Protein AF-A0A2K9N841-F1 (afdb_monomer)

InterPro domains:
  IPR007838 Cell division protein ZapA-like [PF05164] (4-115)
  IPR036192 Cell division protein ZapA-like superfamily [SSF102829] (3-73)
  IPR042233 Cell division protein ZapA, N-terminal [G3DSA:3.30.160.880] (1-42)

Radius of gyration: 34.71 Å; Cα contacts (8 Å, |Δi|>4): 59; chains: 1; bounding box: 61×48×84 Å

Sequence (118 aa):
MRRVDFTLNGRNHSLSCEDGQEQRLLELAAYVDARMQELTGGAAGHEVQNLIATCIVLADELMEARAEVKALRAGHAPAPIVHPPAPTTAPADEAKVVAAVDTLAKRIEDIAARLERA

Structure (mmCIF, N/CA/C/O backbone):
data_AF-A0A2K9N841-F1
#
_entry.id   AF-A0A2K9N841-F1
#
loop_
_atom_site.group_PDB
_atom_site.id
_atom_site.type_symbol
_atom_site.label_atom_id
_atom_site.label_alt_id
_atom_site.label_comp_id
_atom_site.label_asym_id
_atom_site.label_entity_id
_atom_site.label_seq_id
_atom_site.pdbx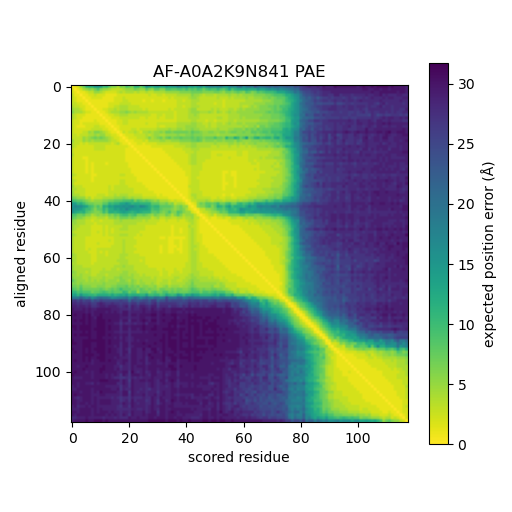_PDB_ins_code
_atom_site.Cartn_x
_atom_site.Cartn_y
_atom_site.Cartn_z
_atom_site.occupancy
_atom_site.B_iso_or_equiv
_atom_site.auth_seq_id
_atom_site.auth_comp_id
_atom_site.auth_asym_id
_atom_site.auth_atom_id
_atom_site.pdbx_PDB_model_num
ATOM 1 N N . MET A 1 1 ? -23.092 4.083 -10.096 1.00 68.62 1 MET A N 1
ATOM 2 C CA . MET A 1 1 ? -22.412 4.750 -8.957 1.00 68.62 1 MET A CA 1
ATOM 3 C C . MET A 1 1 ? -22.857 4.053 -7.700 1.00 68.62 1 MET A C 1
ATOM 5 O O . MET A 1 1 ? -24.006 4.202 -7.287 1.00 68.62 1 MET A O 1
ATOM 9 N N . ARG A 1 2 ? -21.951 3.264 -7.134 1.00 86.38 2 ARG A N 1
ATOM 10 C CA . ARG A 1 2 ? -22.207 2.472 -5.940 1.00 86.38 2 ARG A CA 1
ATOM 11 C C . ARG A 1 2 ? -21.350 2.980 -4.797 1.00 86.38 2 ARG A C 1
ATOM 13 O O . ARG A 1 2 ? -20.334 3.638 -5.008 1.00 86.38 2 ARG A O 1
ATOM 20 N N . ARG A 1 3 ? -21.798 2.697 -3.584 1.00 90.50 3 ARG A N 1
ATOM 21 C CA . ARG A 1 3 ? -21.093 3.025 -2.355 1.00 90.50 3 ARG A CA 1
ATOM 22 C C . ARG A 1 3 ? -20.662 1.722 -1.702 1.00 90.50 3 ARG A C 1
ATOM 24 O O . ARG A 1 3 ? -21.447 0.778 -1.662 1.00 90.50 3 ARG A O 1
ATOM 31 N N . VAL A 1 4 ? -19.423 1.687 -1.242 1.00 94.62 4 VAL A N 1
ATOM 32 C CA . VAL A 1 4 ? -18.832 0.539 -0.564 1.00 94.62 4 VAL A CA 1
ATOM 33 C C . VAL A 1 4 ? -18.412 0.989 0.820 1.00 94.62 4 VAL A C 1
ATOM 35 O O . VAL A 1 4 ? -17.644 1.944 0.961 1.00 94.62 4 VAL A O 1
ATOM 38 N N . ASP A 1 5 ? -18.936 0.294 1.819 1.00 95.56 5 ASP A N 1
ATOM 39 C CA . ASP A 1 5 ? -18.615 0.515 3.220 1.00 95.56 5 ASP A CA 1
ATOM 40 C C . ASP A 1 5 ? -17.513 -0.457 3.646 1.00 95.56 5 ASP A C 1
ATOM 42 O O . ASP A 1 5 ? -17.528 -1.634 3.280 1.00 95.56 5 ASP A O 1
ATOM 46 N N . PHE A 1 6 ? -16.544 0.038 4.406 1.00 94.44 6 PHE A N 1
ATOM 47 C CA . PHE A 1 6 ? -15.409 -0.740 4.898 1.00 94.44 6 PHE A CA 1
ATOM 48 C C . PHE A 1 6 ? -14.917 -0.177 6.230 1.00 94.44 6 PHE A C 1
ATOM 50 O O . PHE A 1 6 ? -15.270 0.936 6.621 1.00 94.44 6 PHE A O 1
ATOM 57 N N . THR A 1 7 ? -14.089 -0.943 6.933 1.00 91.38 7 THR A N 1
ATOM 58 C CA . THR A 1 7 ? -13.528 -0.544 8.225 1.00 91.38 7 THR A CA 1
ATOM 59 C C . THR A 1 7 ? -12.026 -0.302 8.089 1.00 91.38 7 THR A C 1
ATOM 61 O O . THR A 1 7 ? -11.329 -1.098 7.470 1.00 91.38 7 THR A O 1
ATOM 64 N N . LEU A 1 8 ? -11.539 0.799 8.664 1.00 90.62 8 LEU A N 1
ATOM 65 C CA . LEU A 1 8 ? -10.117 1.116 8.825 1.00 90.62 8 LEU A CA 1
ATOM 66 C C . LEU A 1 8 ? -9.870 1.551 10.268 1.00 90.62 8 LEU A C 1
ATOM 68 O O . LEU A 1 8 ? -10.591 2.402 10.789 1.00 90.62 8 LEU A O 1
ATOM 72 N N . ASN A 1 9 ? -8.862 0.975 10.917 1.00 89.00 9 ASN A N 1
ATOM 73 C CA . ASN A 1 9 ? -8.503 1.218 12.317 1.00 89.00 9 ASN A CA 1
ATOM 74 C C . ASN A 1 9 ? -9.699 1.113 13.283 1.00 89.00 9 ASN A C 1
ATOM 76 O O . ASN A 1 9 ? -9.849 1.922 14.201 1.00 89.00 9 ASN A O 1
ATOM 80 N N . GLY A 1 10 ? -10.607 0.165 13.034 1.00 86.81 10 GLY A N 1
ATOM 81 C CA . GLY A 1 10 ? -11.819 -0.013 13.839 1.00 86.81 10 GLY A CA 1
ATOM 82 C C . GLY A 1 10 ? -12.919 1.032 13.607 1.00 86.81 10 GLY A C 1
ATOM 83 O O . GLY A 1 10 ? -13.860 1.104 14.397 1.00 86.81 10 GLY A O 1
ATOM 84 N N . ARG A 1 11 ? -12.840 1.841 12.542 1.00 88.25 11 ARG A N 1
ATOM 85 C CA . ARG A 1 11 ? -13.874 2.821 12.181 1.00 88.25 11 ARG A CA 1
ATOM 86 C C . ARG A 1 11 ? -14.432 2.596 10.793 1.00 88.25 11 ARG A C 1
ATOM 88 O O . ARG A 1 11 ? -13.706 2.243 9.873 1.00 88.25 11 ARG A O 1
ATOM 95 N N . ASN A 1 12 ? -15.733 2.829 10.657 1.00 92.75 12 ASN A N 1
ATOM 96 C CA . A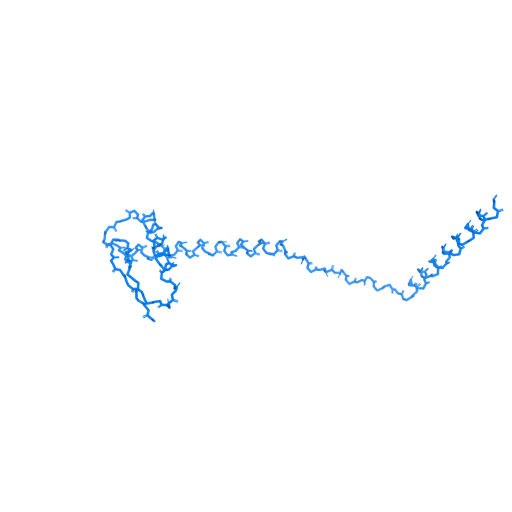SN A 1 12 ? -16.436 2.655 9.394 1.00 92.75 12 ASN A CA 1
ATOM 97 C C . ASN A 1 12 ? -16.246 3.873 8.493 1.00 92.75 12 ASN A C 1
ATOM 99 O O . ASN A 1 12 ? -16.471 5.011 8.908 1.00 92.75 12 ASN A O 1
ATOM 103 N N . HIS A 1 13 ? -15.889 3.594 7.249 1.00 93.44 13 HIS A N 1
ATOM 104 C CA . HIS A 1 13 ? -15.684 4.542 6.167 1.00 93.44 13 HIS A CA 1
ATOM 105 C C . HIS A 1 13 ? -16.479 4.093 4.948 1.00 93.44 13 HIS A C 1
ATOM 107 O O . HIS A 1 13 ? -16.906 2.943 4.848 1.00 93.44 13 HIS A O 1
ATOM 113 N N . SER A 1 14 ? -16.693 5.023 4.023 1.00 94.94 14 SER A N 1
ATOM 114 C CA . SER A 1 14 ? -17.508 4.774 2.844 1.00 94.94 14 SER A CA 1
ATOM 115 C C . SER A 1 14 ? -16.950 5.513 1.637 1.00 94.94 14 SER A C 1
ATOM 117 O O . SER A 1 14 ? -16.754 6.730 1.686 1.00 94.94 14 SER A O 1
ATOM 119 N N . LEU A 1 15 ? -16.692 4.786 0.550 1.00 94.94 15 LEU A N 1
ATOM 120 C CA . LEU A 1 15 ? -16.189 5.339 -0.709 1.00 94.94 15 LEU A CA 1
ATOM 121 C C . LEU A 1 15 ? -17.162 5.049 -1.845 1.00 94.94 15 LEU A C 1
ATOM 123 O O . LEU A 1 15 ? -17.810 4.005 -1.895 1.00 94.94 15 LEU A O 1
ATOM 127 N N . SER A 1 16 ? -17.265 6.004 -2.766 1.00 94.38 16 SER A N 1
ATOM 128 C CA . SER A 1 16 ? -18.026 5.813 -4.000 1.00 94.38 16 SER A CA 1
ATOM 129 C C . SER A 1 16 ? -17.116 5.199 -5.055 1.00 94.38 16 SER A C 1
ATOM 131 O O . SER A 1 16 ? -15.994 5.668 -5.236 1.00 94.38 16 SER A O 1
ATOM 133 N N . CYS A 1 17 ? -17.598 4.178 -5.753 1.00 92.50 17 CYS A N 1
ATOM 134 C CA . CYS A 1 17 ? -16.874 3.524 -6.834 1.00 92.50 17 CYS A CA 1
ATOM 135 C C . CYS A 1 17 ? -17.759 3.336 -8.070 1.00 92.50 17 CYS A C 1
ATOM 137 O O . CYS A 1 17 ? -18.993 3.460 -8.033 1.00 92.50 17 CYS A O 1
ATOM 139 N N . GLU A 1 18 ? -17.094 3.054 -9.183 1.00 93.00 18 GLU A N 1
ATOM 140 C CA . GLU A 1 18 ? -17.746 2.587 -10.399 1.00 93.00 18 GLU A CA 1
ATOM 141 C C . GLU A 1 18 ? -18.260 1.159 -10.209 1.00 93.00 18 GLU A C 1
ATOM 143 O O . GLU A 1 18 ? -17.776 0.403 -9.359 1.00 93.00 18 GLU A O 1
ATOM 148 N N . ASP A 1 19 ? -19.267 0.803 -10.999 1.00 88.75 19 ASP A N 1
ATOM 149 C CA . ASP A 1 19 ? -19.893 -0.509 -10.922 1.00 88.75 19 ASP A CA 1
ATOM 150 C C . ASP A 1 19 ? -18.876 -1.572 -11.394 1.00 88.75 19 ASP A C 1
ATOM 152 O O . ASP A 1 19 ? -18.266 -1.432 -12.455 1.00 88.75 19 ASP A O 1
ATOM 156 N N . GLY A 1 20 ? -18.657 -2.621 -10.598 1.00 91.81 20 GLY A N 1
ATOM 157 C CA . GLY A 1 20 ? -17.677 -3.682 -10.862 1.00 91.81 20 GLY A CA 1
ATOM 158 C C . GLY A 1 20 ? -16.321 -3.520 -10.157 1.00 91.81 20 GLY A C 1
ATOM 159 O O . GLY A 1 20 ? -15.509 -4.444 -10.204 1.00 91.81 20 GLY A O 1
ATOM 160 N N . GLN A 1 21 ? -16.052 -2.392 -9.488 1.00 93.81 21 GLN A N 1
ATOM 161 C CA . GLN A 1 21 ? -14.808 -2.180 -8.726 1.00 93.81 21 GLN A CA 1
ATOM 162 C C . GLN A 1 21 ? -14.945 -2.473 -7.222 1.00 93.81 21 GLN A C 1
ATOM 164 O O . GLN A 1 21 ? -13.968 -2.354 -6.480 1.00 93.81 21 GLN A O 1
ATOM 169 N N . GLU A 1 22 ? -16.133 -2.858 -6.751 1.00 94.19 22 GLU A N 1
ATOM 170 C CA . GLU A 1 22 ? -16.455 -2.943 -5.324 1.00 94.19 22 GLU A CA 1
ATOM 171 C C . GLU A 1 22 ? -15.536 -3.912 -4.581 1.00 94.19 22 GLU A C 1
ATOM 173 O O . GLU A 1 22 ? -14.992 -3.585 -3.527 1.00 94.19 22 GLU A O 1
ATOM 178 N N . GLN A 1 23 ? -15.321 -5.094 -5.161 1.00 94.50 23 GLN A N 1
ATOM 179 C CA . GLN A 1 23 ? -14.487 -6.123 -4.553 1.00 94.50 23 GLN A CA 1
ATOM 180 C C . GLN A 1 23 ? -13.023 -5.685 -4.465 1.00 94.50 23 GLN A C 1
ATOM 182 O O . GLN A 1 23 ? -12.398 -5.836 -3.417 1.00 94.50 23 GLN A O 1
ATOM 187 N N . ARG A 1 24 ? -12.496 -5.063 -5.525 1.00 95.38 24 ARG A N 1
ATOM 188 C CA . ARG A 1 24 ? -11.126 -4.545 -5.519 1.00 95.38 24 ARG A CA 1
ATOM 189 C C . ARG A 1 24 ? -10.946 -3.454 -4.465 1.00 95.38 24 ARG A C 1
ATOM 191 O O . ARG A 1 24 ? -9.895 -3.388 -3.835 1.00 95.38 24 ARG A O 1
ATOM 198 N N . LEU A 1 25 ? -11.953 -2.605 -4.259 1.00 95.38 25 LEU A N 1
ATOM 199 C CA . LEU A 1 25 ? -11.904 -1.573 -3.228 1.00 95.38 25 LEU A CA 1
ATOM 200 C C . LEU A 1 25 ? -11.885 -2.179 -1.818 1.00 95.38 25 LEU A C 1
ATOM 202 O O . LEU A 1 25 ? -11.091 -1.737 -0.992 1.00 95.38 25 LEU A O 1
ATOM 206 N N . LEU A 1 26 ? -12.692 -3.213 -1.560 1.00 95.44 26 LEU A N 1
ATOM 207 C CA . LEU A 1 26 ? -12.676 -3.938 -0.283 1.00 95.44 26 LEU A CA 1
ATOM 208 C C . LEU A 1 26 ? -11.322 -4.605 -0.012 1.00 95.44 26 LEU A C 1
ATOM 210 O O . LEU A 1 26 ? -10.807 -4.509 1.100 1.00 95.44 26 LEU A O 1
ATOM 214 N N . GLU A 1 27 ? -10.719 -5.231 -1.024 1.00 96.69 27 GLU A N 1
ATOM 215 C CA . GLU A 1 27 ? -9.383 -5.832 -0.918 1.00 96.69 27 GLU A CA 1
ATOM 216 C C . GLU A 1 27 ? -8.314 -4.785 -0.576 1.00 96.69 27 GLU A C 1
ATOM 218 O O . GLU A 1 27 ? -7.487 -5.002 0.310 1.00 96.69 27 GLU A O 1
ATOM 223 N N . LEU A 1 28 ? -8.352 -3.623 -1.237 1.00 96.00 28 LEU A N 1
ATOM 224 C CA . LEU A 1 28 ? -7.436 -2.517 -0.954 1.00 96.00 28 LEU A CA 1
ATOM 225 C C . LEU A 1 28 ? -7.646 -1.947 0.454 1.00 96.00 28 LEU A C 1
ATOM 227 O O . LEU A 1 28 ? -6.668 -1.676 1.147 1.00 96.00 28 LEU A O 1
ATOM 231 N N . ALA A 1 29 ? -8.895 -1.792 0.895 1.00 95.56 29 ALA A N 1
ATOM 232 C CA . ALA A 1 29 ? -9.207 -1.323 2.241 1.00 95.56 29 ALA A CA 1
ATOM 233 C C . ALA A 1 29 ? -8.685 -2.288 3.315 1.00 95.56 29 ALA A C 1
ATOM 235 O O . ALA A 1 29 ? -8.033 -1.848 4.260 1.00 95.56 29 ALA A O 1
ATOM 236 N N . ALA A 1 30 ? -8.899 -3.596 3.137 1.00 95.75 30 ALA A N 1
ATOM 237 C CA . ALA A 1 30 ? -8.398 -4.622 4.049 1.00 95.75 30 ALA A CA 1
ATOM 238 C C . ALA A 1 30 ? -6.862 -4.650 4.103 1.00 95.75 30 ALA A C 1
ATOM 240 O O . ALA A 1 30 ? -6.281 -4.781 5.179 1.00 95.75 30 ALA A O 1
ATOM 241 N N . TYR A 1 31 ? -6.197 -4.478 2.956 1.00 96.75 31 TYR A N 1
ATOM 242 C CA . TYR A 1 31 ? -4.740 -4.363 2.904 1.00 96.75 31 TYR A CA 1
ATOM 243 C C . TYR A 1 31 ? -4.237 -3.150 3.697 1.00 96.75 31 TYR A C 1
ATOM 245 O O . TYR A 1 31 ? -3.337 -3.284 4.524 1.00 96.75 31 TYR A O 1
ATOM 253 N N . VAL A 1 32 ? -4.832 -1.972 3.481 1.00 95.75 32 VAL A N 1
ATOM 254 C CA . VAL A 1 32 ? -4.443 -0.750 4.200 1.00 95.75 32 VAL A CA 1
ATOM 255 C C . VAL A 1 32 ? -4.696 -0.888 5.703 1.00 95.75 32 VAL A C 1
ATOM 257 O O . VAL A 1 32 ? -3.849 -0.463 6.487 1.00 95.75 32 VAL A O 1
ATOM 260 N N . ASP A 1 33 ? -5.803 -1.515 6.115 1.00 94.38 33 ASP A N 1
ATOM 261 C CA . ASP A 1 33 ? -6.091 -1.769 7.531 1.00 94.38 33 ASP A CA 1
ATOM 262 C C . ASP A 1 33 ? -5.003 -2.632 8.176 1.00 94.38 33 ASP A C 1
ATOM 264 O O . ASP A 1 33 ? -4.429 -2.248 9.193 1.00 94.38 33 ASP A O 1
ATOM 26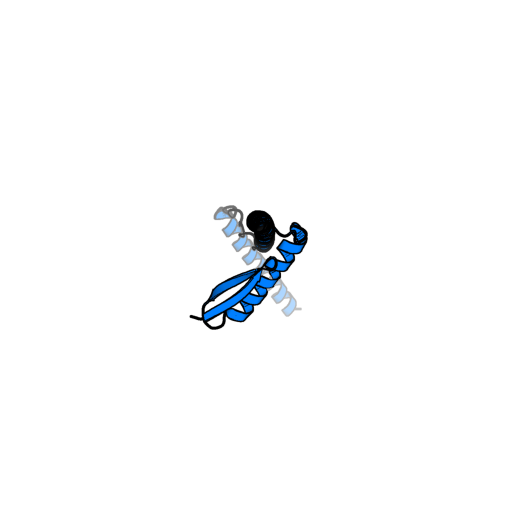8 N N . ALA A 1 34 ? -4.645 -3.749 7.537 1.00 94.44 34 ALA A N 1
ATOM 269 C CA . ALA A 1 34 ? -3.605 -4.644 8.031 1.00 94.44 34 ALA A CA 1
ATOM 270 C C . ALA A 1 34 ? -2.243 -3.939 8.152 1.00 94.44 34 ALA A C 1
ATOM 272 O O . ALA A 1 34 ? -1.581 -4.054 9.184 1.00 94.44 34 ALA A O 1
ATOM 273 N N . ARG A 1 35 ? -1.844 -3.158 7.136 1.00 95.56 35 ARG A N 1
ATOM 274 C CA . ARG A 1 35 ? -0.584 -2.393 7.163 1.00 95.56 35 ARG A CA 1
ATOM 275 C C . ARG A 1 35 ? -0.585 -1.341 8.265 1.00 95.56 35 ARG A C 1
ATOM 277 O O . ARG A 1 35 ? 0.415 -1.175 8.954 1.00 95.56 35 ARG A O 1
ATOM 284 N N . MET A 1 36 ? -1.707 -0.665 8.477 1.00 93.50 36 MET A N 1
ATOM 285 C CA . MET A 1 36 ? -1.835 0.303 9.560 1.00 93.50 36 MET A CA 1
ATOM 286 C C . MET A 1 36 ? -1.726 -0.366 10.936 1.00 93.50 36 MET A C 1
ATOM 288 O O . MET A 1 36 ? -1.002 0.138 11.790 1.00 93.50 36 MET A O 1
ATOM 292 N N . GLN A 1 37 ? -2.378 -1.516 11.142 1.00 92.19 37 GLN A N 1
ATOM 293 C CA . GLN A 1 37 ? -2.259 -2.292 12.384 1.00 92.19 37 GLN A CA 1
ATOM 294 C C . GLN A 1 37 ? -0.810 -2.717 12.654 1.00 92.19 37 GLN A C 1
ATOM 296 O O . GLN A 1 37 ? -0.326 -2.573 13.776 1.00 92.19 37 GLN A O 1
ATOM 301 N N . GLU A 1 38 ? -0.104 -3.195 11.629 1.00 93.69 38 GLU A N 1
ATOM 302 C CA . GLU A 1 38 ? 1.294 -3.621 11.732 1.00 93.69 38 GLU A CA 1
ATOM 303 C C . GLU A 1 38 ? 2.237 -2.461 12.081 1.00 93.69 38 GLU A C 1
ATOM 305 O O . GLU A 1 38 ? 3.106 -2.605 12.939 1.00 93.69 38 GLU A O 1
ATOM 310 N N . LEU A 1 39 ? 2.047 -1.299 11.449 1.00 92.12 39 LEU A N 1
ATOM 311 C CA . LEU A 1 39 ? 2.933 -0.145 11.614 1.00 92.12 39 LEU A CA 1
ATOM 312 C C . LEU A 1 39 ? 2.692 0.623 12.918 1.00 92.12 39 LEU A C 1
ATOM 314 O O . LEU A 1 39 ? 3.632 1.193 13.472 1.00 92.12 39 LEU A O 1
ATOM 318 N N . THR A 1 40 ? 1.448 0.683 13.401 1.00 90.12 40 THR A N 1
ATOM 319 C CA . THR A 1 40 ? 1.073 1.558 14.528 1.00 90.12 40 THR A CA 1
ATOM 320 C C . THR A 1 40 ? 0.617 0.801 15.771 1.00 90.12 40 THR A C 1
ATOM 322 O O . THR A 1 40 ? 0.351 1.417 16.806 1.00 90.12 40 THR A O 1
ATOM 325 N N . GLY A 1 41 ? 0.510 -0.528 15.692 1.00 86.19 41 GLY A N 1
ATOM 326 C CA . GLY A 1 41 ? 0.062 -1.382 16.791 1.00 86.19 41 GLY A CA 1
ATOM 327 C C . GLY A 1 41 ? -1.425 -1.238 17.130 1.00 86.19 41 GLY A C 1
ATOM 328 O O . GLY A 1 41 ? -1.836 -1.645 18.215 1.00 86.19 41 GLY A O 1
ATOM 329 N N . GLY A 1 42 ? -2.228 -0.625 16.250 1.00 74.38 42 GLY A N 1
ATOM 330 C CA . GLY A 1 42 ? -3.681 -0.533 16.430 1.00 74.38 42 GLY A CA 1
ATOM 331 C C . GLY A 1 42 ? -4.141 0.397 17.551 1.00 74.38 42 GLY A C 1
ATOM 332 O O . GLY A 1 42 ? -5.276 0.288 18.016 1.00 74.38 42 GLY A O 1
ATOM 333 N N . ALA A 1 43 ? -3.277 1.301 18.021 1.00 70.25 43 ALA A N 1
ATOM 334 C CA . ALA A 1 43 ? -3.602 2.179 19.137 1.00 70.25 43 ALA A CA 1
ATOM 335 C C . ALA A 1 43 ? -4.796 3.097 18.806 1.00 70.25 43 ALA A C 1
ATOM 337 O O . ALA A 1 43 ? -4.763 3.899 17.864 1.00 70.25 43 ALA A O 1
ATOM 338 N N . ALA A 1 44 ? -5.852 2.997 19.616 1.00 73.12 44 ALA A N 1
ATOM 339 C CA . ALA A 1 44 ? -7.005 3.883 19.541 1.00 73.12 44 ALA A CA 1
ATOM 340 C C . ALA A 1 44 ? -6.615 5.325 19.924 1.00 73.12 44 ALA A C 1
ATOM 342 O O . ALA A 1 44 ? -5.773 5.545 20.792 1.00 73.12 44 ALA A O 1
ATOM 343 N N . GLY A 1 45 ? -7.250 6.319 19.293 1.00 78.75 45 GLY A N 1
ATOM 344 C CA . GLY A 1 45 ? -7.090 7.741 19.641 1.00 78.75 45 GLY A CA 1
ATOM 345 C C . GLY A 1 45 ? -6.120 8.550 18.769 1.00 78.75 45 GLY A C 1
ATOM 346 O O . GLY A 1 45 ? -6.136 9.774 18.853 1.00 78.75 45 GLY A O 1
ATOM 347 N N . HIS A 1 46 ? -5.353 7.908 17.880 1.00 85.31 46 HIS A N 1
ATOM 348 C CA . HIS A 1 46 ? -4.382 8.567 16.986 1.00 85.31 46 HIS A CA 1
ATOM 349 C C . HIS A 1 46 ? -4.620 8.259 15.501 1.00 85.31 46 HIS A C 1
ATOM 351 O O . HIS A 1 46 ? -3.688 8.117 14.721 1.00 85.31 46 HIS A O 1
ATOM 357 N N . GLU A 1 47 ? -5.879 8.139 15.085 1.00 85.94 47 GLU A N 1
ATOM 358 C CA . GLU A 1 47 ? -6.235 7.661 13.742 1.00 85.94 47 GLU A CA 1
ATOM 359 C C . GLU A 1 47 ? -5.631 8.496 12.605 1.00 85.94 47 GLU A C 1
ATOM 361 O O . GLU A 1 47 ? -5.109 7.934 11.647 1.00 85.94 47 GLU A O 1
ATOM 366 N N . VAL A 1 48 ? -5.644 9.828 12.724 1.00 90.31 48 VAL A N 1
ATOM 367 C CA . VAL A 1 48 ? -5.071 10.708 11.694 1.00 90.31 48 VAL A CA 1
ATOM 368 C C . VAL A 1 48 ? -3.558 10.520 11.609 1.00 90.31 48 VAL A C 1
ATOM 370 O O . VAL A 1 48 ? -3.021 10.399 10.512 1.00 90.31 48 VAL A O 1
ATOM 373 N N . GLN A 1 49 ? -2.862 10.458 12.747 1.00 91.25 49 GLN A N 1
ATOM 374 C CA . GLN A 1 49 ? -1.416 10.227 12.776 1.00 91.25 49 GLN A CA 1
ATOM 375 C C . GLN A 1 49 ? -1.061 8.834 12.248 1.00 91.25 49 GLN A C 1
ATOM 377 O O . GLN A 1 49 ? -0.124 8.707 11.463 1.00 91.25 49 GLN A O 1
ATOM 382 N N . ASN A 1 50 ? -1.840 7.815 12.615 1.00 91.75 50 ASN A N 1
ATOM 383 C CA . ASN A 1 50 ? -1.665 6.447 12.141 1.00 91.75 50 ASN A CA 1
ATOM 384 C C . ASN A 1 50 ? -1.835 6.359 10.622 1.00 91.75 50 ASN A C 1
ATOM 386 O O . ASN A 1 50 ? -1.022 5.732 9.944 1.00 91.75 50 ASN A O 1
ATOM 390 N N . LEU A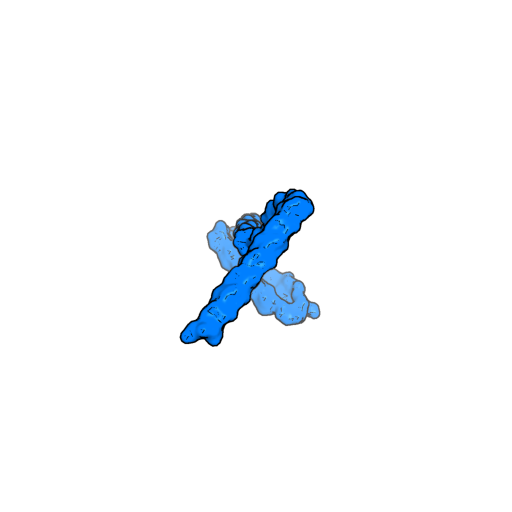 1 51 ? -2.851 7.034 10.081 1.00 92.50 51 LEU A N 1
ATOM 391 C CA . LEU A 1 51 ? -3.088 7.094 8.645 1.00 92.50 51 LEU A CA 1
ATOM 392 C C . LEU A 1 51 ? -1.958 7.836 7.922 1.00 92.50 51 LEU A C 1
ATOM 394 O O . LEU A 1 51 ? -1.475 7.348 6.907 1.00 92.50 51 LEU A O 1
ATOM 398 N N . ILE A 1 52 ? -1.494 8.976 8.451 1.00 94.88 52 ILE A N 1
ATOM 399 C CA . ILE A 1 52 ? -0.360 9.724 7.882 1.00 94.88 52 ILE A CA 1
ATOM 400 C C . ILE A 1 52 ? 0.893 8.845 7.834 1.00 94.88 52 ILE A C 1
ATOM 402 O O . ILE A 1 52 ? 1.518 8.742 6.780 1.00 94.88 52 ILE A O 1
ATOM 406 N N . ALA A 1 53 ? 1.240 8.189 8.945 1.00 94.12 53 ALA A N 1
ATOM 407 C CA . ALA A 1 53 ? 2.404 7.310 9.013 1.00 94.12 53 ALA A CA 1
ATOM 408 C C . ALA A 1 53 ? 2.287 6.149 8.012 1.00 94.12 53 ALA A C 1
ATOM 410 O O . ALA A 1 53 ? 3.207 5.915 7.231 1.00 94.12 53 ALA A O 1
ATOM 411 N N . THR A 1 54 ? 1.127 5.489 7.971 1.00 95.69 54 THR A N 1
ATOM 412 C CA . THR A 1 54 ? 0.855 4.381 7.042 1.00 95.69 54 THR A CA 1
ATOM 413 C C . THR A 1 54 ? 0.970 4.830 5.585 1.00 95.69 54 THR A C 1
ATOM 415 O O . THR A 1 54 ? 1.620 4.165 4.784 1.00 95.69 54 THR A O 1
ATOM 418 N N . CYS A 1 55 ? 0.396 5.982 5.229 1.00 96.94 55 CYS A N 1
ATOM 419 C CA . CYS A 1 55 ? 0.470 6.529 3.875 1.00 96.94 55 CYS A CA 1
ATOM 420 C C . CYS A 1 55 ? 1.906 6.845 3.444 1.00 96.94 55 CYS A C 1
ATOM 422 O O . CYS A 1 55 ? 2.259 6.580 2.298 1.00 96.94 55 CYS A O 1
ATOM 424 N N . ILE A 1 56 ? 2.726 7.405 4.340 1.00 98.06 56 ILE A N 1
ATOM 425 C CA . ILE A 1 56 ? 4.132 7.712 4.041 1.00 98.06 56 ILE A CA 1
ATOM 426 C C . ILE A 1 56 ? 4.911 6.422 3.770 1.00 98.06 56 ILE A C 1
ATOM 428 O O . ILE A 1 56 ? 5.608 6.345 2.763 1.00 98.06 56 ILE A O 1
ATOM 432 N N . VAL A 1 57 ? 4.749 5.401 4.615 1.00 97.75 57 VAL A N 1
ATOM 433 C CA . VAL A 1 57 ? 5.440 4.112 4.449 1.00 97.75 57 VAL A CA 1
ATOM 434 C C . VAL A 1 57 ? 5.013 3.412 3.158 1.00 97.75 57 VAL A C 1
ATOM 436 O O . VAL A 1 57 ? 5.860 3.022 2.362 1.00 97.75 57 VAL A O 1
ATOM 439 N N . LEU A 1 58 ? 3.707 3.324 2.885 1.00 97.50 58 LEU A N 1
ATOM 440 C CA . LEU A 1 58 ? 3.208 2.714 1.647 1.00 97.50 58 LEU A CA 1
ATOM 441 C C . LEU A 1 58 ? 3.674 3.460 0.389 1.00 97.50 58 LEU A C 1
ATOM 443 O O . LEU A 1 58 ? 3.874 2.844 -0.659 1.00 97.50 58 LEU A O 1
ATOM 447 N N . ALA A 1 59 ? 3.825 4.785 0.464 1.00 98.25 59 ALA A N 1
ATOM 448 C CA . ALA A 1 59 ? 4.358 5.570 -0.642 1.00 98.25 59 ALA A CA 1
ATOM 449 C C . ALA A 1 59 ? 5.842 5.265 -0.891 1.00 98.25 59 ALA A C 1
ATOM 451 O O . ALA A 1 59 ? 6.228 5.131 -2.052 1.00 98.25 59 ALA A O 1
ATOM 452 N N . ASP A 1 60 ? 6.640 5.125 0.169 1.00 98.25 60 ASP A N 1
ATOM 453 C CA . ASP A 1 60 ? 8.058 4.760 0.086 1.00 98.25 60 ASP A CA 1
ATOM 454 C C . ASP A 1 60 ? 8.241 3.365 -0.537 1.00 98.25 60 ASP A C 1
ATOM 456 O O . ASP A 1 60 ? 8.909 3.230 -1.564 1.00 98.25 60 ASP A O 1
ATOM 460 N N . GLU A 1 61 ? 7.511 2.360 -0.040 1.00 97.38 61 GLU A N 1
ATOM 461 C CA . GLU A 1 61 ? 7.499 0.994 -0.593 1.00 97.38 61 GLU A CA 1
ATOM 462 C C . GLU A 1 61 ? 7.094 0.975 -2.077 1.00 97.38 61 GLU A C 1
ATOM 464 O O . GLU A 1 61 ? 7.704 0.300 -2.911 1.00 97.38 61 GLU A O 1
ATOM 469 N N . LEU A 1 62 ? 6.071 1.753 -2.450 1.00 97.88 62 LEU A N 1
ATOM 470 C CA . LEU A 1 62 ? 5.638 1.872 -3.842 1.00 97.88 62 LEU A CA 1
ATOM 471 C C . LEU A 1 62 ? 6.708 2.533 -4.722 1.00 97.88 62 LEU A C 1
ATOM 473 O O . LEU A 1 62 ? 6.842 2.182 -5.899 1.00 97.88 62 LEU A O 1
ATOM 477 N N . MET A 1 63 ? 7.437 3.516 -4.194 1.00 97.81 63 MET A N 1
ATOM 478 C CA . MET A 1 63 ? 8.530 4.175 -4.906 1.00 97.81 63 MET A CA 1
ATOM 479 C C . MET A 1 63 ? 9.704 3.222 -5.121 1.00 97.81 63 MET A C 1
ATOM 481 O O . MET A 1 63 ? 10.216 3.159 -6.243 1.00 97.81 63 MET A O 1
ATOM 485 N N . GLU A 1 64 ? 10.070 2.442 -4.106 1.00 97.62 64 GLU A N 1
ATOM 486 C CA . GLU A 1 64 ? 11.106 1.412 -4.195 1.00 97.62 64 GLU A CA 1
ATOM 487 C C . GLU A 1 64 ? 10.730 0.331 -5.220 1.00 97.62 64 GLU A C 1
ATOM 489 O O . GLU A 1 64 ? 11.473 0.104 -6.179 1.00 97.62 64 GLU A O 1
ATOM 494 N N . ALA A 1 65 ? 9.518 -0.227 -5.133 1.00 97.06 65 ALA A N 1
ATOM 495 C CA . ALA A 1 65 ? 9.030 -1.227 -6.084 1.00 97.06 65 ALA A CA 1
ATOM 496 C C . ALA A 1 65 ? 8.995 -0.695 -7.530 1.00 97.06 65 ALA A C 1
ATOM 498 O O . ALA A 1 65 ? 9.343 -1.392 -8.487 1.00 97.06 65 ALA A O 1
ATOM 499 N N . ARG A 1 66 ? 8.604 0.572 -7.731 1.00 96.44 66 ARG A N 1
ATOM 500 C CA . ARG A 1 66 ? 8.641 1.214 -9.059 1.00 96.44 66 ARG A CA 1
ATOM 501 C C . ARG A 1 66 ? 10.068 1.398 -9.571 1.00 96.44 66 ARG A C 1
ATOM 503 O O . ARG A 1 66 ? 10.291 1.242 -10.776 1.00 96.44 66 ARG A O 1
ATOM 510 N N . ALA A 1 67 ? 11.012 1.745 -8.697 1.00 95.56 67 ALA A N 1
ATOM 511 C CA . ALA A 1 67 ? 12.419 1.882 -9.053 1.00 95.56 67 ALA A CA 1
ATOM 512 C C . ALA A 1 67 ? 13.020 0.528 -9.459 1.00 95.56 67 ALA A C 1
ATOM 514 O O . ALA A 1 67 ? 13.676 0.448 -10.499 1.00 95.56 67 ALA A O 1
ATOM 515 N N . GLU A 1 68 ? 12.713 -0.538 -8.719 1.00 95.56 68 GLU A N 1
ATOM 516 C CA . GLU A 1 68 ? 13.131 -1.905 -9.036 1.00 95.56 68 GLU A CA 1
ATOM 517 C C . GLU A 1 68 ? 12.566 -2.369 -10.385 1.00 95.56 68 GLU A C 1
ATOM 519 O O . GLU A 1 68 ? 13.317 -2.780 -11.272 1.00 95.56 68 GLU A O 1
ATOM 524 N N . VAL A 1 69 ? 11.256 -2.206 -10.612 1.00 95.50 69 VAL A N 1
ATOM 525 C CA . VAL A 1 69 ? 10.625 -2.535 -11.902 1.00 95.50 69 VAL A CA 1
ATOM 526 C C . VAL A 1 69 ? 11.270 -1.756 -13.051 1.00 95.50 69 VAL A C 1
ATOM 528 O O . VAL A 1 69 ? 11.473 -2.305 -14.137 1.00 95.50 69 VAL A O 1
ATOM 531 N N . LYS A 1 70 ? 11.616 -0.479 -12.842 1.00 94.38 70 LYS A N 1
ATOM 532 C CA . LYS A 1 70 ? 12.317 0.330 -13.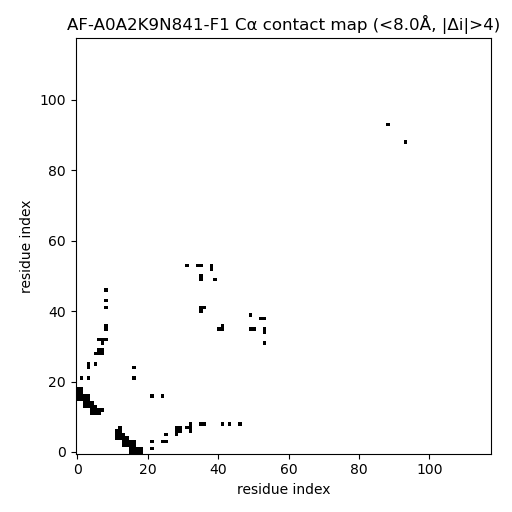848 1.00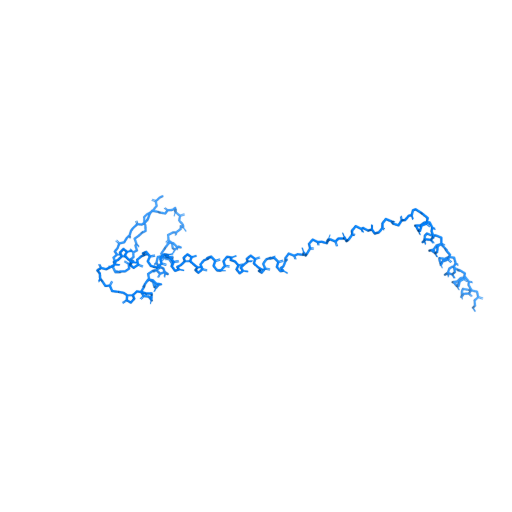 94.38 70 LYS A CA 1
ATOM 533 C C . LYS A 1 70 ? 13.725 -0.203 -14.120 1.00 94.38 70 LYS A C 1
ATOM 535 O O . LYS A 1 70 ? 14.103 -0.285 -15.286 1.00 94.38 70 LYS A O 1
ATOM 540 N N . ALA A 1 71 ? 14.479 -0.571 -13.087 1.00 91.75 71 ALA A N 1
ATOM 541 C CA . ALA A 1 71 ? 15.818 -1.138 -13.227 1.00 91.75 71 ALA A CA 1
ATOM 542 C C . ALA A 1 71 ? 15.786 -2.480 -13.974 1.00 91.75 71 ALA A C 1
ATOM 544 O O . ALA A 1 71 ? 16.534 -2.668 -14.933 1.00 91.75 71 ALA A O 1
ATOM 545 N N . LEU A 1 72 ? 14.851 -3.368 -13.621 1.00 92.19 72 LEU A N 1
ATOM 546 C CA . LEU A 1 72 ? 14.642 -4.638 -14.316 1.00 92.19 72 LEU A CA 1
ATOM 547 C C . LEU A 1 72 ? 14.268 -4.424 -15.784 1.00 92.19 72 LEU A C 1
ATOM 549 O O . LEU A 1 72 ? 14.833 -5.075 -16.660 1.00 92.19 72 LEU A O 1
ATOM 553 N N . ARG A 1 73 ? 13.372 -3.476 -16.083 1.00 90.88 73 ARG A N 1
ATOM 554 C CA . ARG A 1 73 ? 13.022 -3.117 -17.469 1.00 90.88 73 ARG A CA 1
ATOM 555 C C . ARG A 1 73 ? 14.183 -2.487 -18.232 1.00 90.88 73 ARG A C 1
ATOM 557 O O . ARG A 1 73 ? 14.275 -2.707 -19.430 1.00 90.88 73 ARG A O 1
ATOM 564 N N . ALA A 1 74 ? 15.061 -1.735 -17.572 1.00 83.69 74 ALA A N 1
ATOM 565 C CA . ALA A 1 74 ? 16.264 -1.185 -18.194 1.00 83.69 74 ALA A CA 1
ATOM 566 C C . ALA A 1 74 ? 17.310 -2.274 -18.486 1.00 83.69 74 ALA A C 1
ATOM 568 O O . ALA A 1 74 ? 17.957 -2.221 -19.526 1.00 83.69 74 ALA A O 1
ATOM 569 N N . GLY A 1 75 ? 17.425 -3.287 -17.621 1.00 65.75 75 GLY A N 1
ATOM 570 C CA . GLY A 1 75 ? 18.250 -4.477 -17.861 1.00 65.75 75 GLY A CA 1
ATOM 571 C C . GLY A 1 75 ? 17.683 -5.441 -18.915 1.00 65.75 75 GLY A C 1
ATOM 572 O O . GLY A 1 75 ? 18.438 -6.220 -19.485 1.00 65.75 75 GLY A O 1
ATOM 573 N N . HIS A 1 76 ? 16.375 -5.372 -19.194 1.00 55.50 76 HIS A N 1
ATOM 574 C CA . HIS A 1 76 ? 15.682 -6.133 -20.249 1.00 55.50 76 HIS A CA 1
ATOM 575 C C . HIS A 1 76 ? 15.333 -5.297 -21.485 1.00 55.50 76 HIS A C 1
ATOM 577 O O . HIS A 1 76 ? 14.724 -5.812 -22.425 1.00 55.50 76 HIS A O 1
ATOM 583 N N . ALA A 1 77 ? 15.703 -4.017 -21.522 1.00 51.53 77 ALA A N 1
ATOM 584 C CA . ALA A 1 77 ? 15.744 -3.316 -22.788 1.00 51.53 77 ALA A CA 1
ATOM 585 C C . ALA A 1 77 ? 16.830 -4.028 -23.603 1.00 51.53 77 ALA A C 1
ATOM 587 O O . ALA A 1 77 ? 17.949 -4.152 -23.091 1.00 51.53 77 ALA A O 1
ATOM 588 N N . PRO A 1 78 ? 16.566 -4.507 -24.838 1.00 49.28 78 PRO A N 1
ATOM 589 C CA . PRO A 1 78 ? 17.685 -4.744 -25.729 1.00 49.28 78 PRO A CA 1
ATOM 590 C C . PRO A 1 78 ? 18.449 -3.427 -25.704 1.00 49.28 78 PRO A C 1
ATOM 592 O O . PRO A 1 78 ? 17.845 -2.369 -25.927 1.00 49.28 78 PRO A O 1
ATOM 595 N N . ALA A 1 79 ? 19.729 -3.471 -25.316 1.00 54.25 79 ALA A N 1
ATOM 596 C CA . ALA A 1 79 ? 20.584 -2.310 -25.466 1.00 54.25 79 ALA A CA 1
ATOM 597 C C . ALA A 1 79 ? 20.261 -1.751 -26.855 1.00 54.25 79 ALA A C 1
ATOM 599 O O . ALA A 1 79 ? 20.157 -2.565 -27.790 1.00 54.25 79 ALA A O 1
ATOM 600 N N . PRO A 1 80 ? 20.016 -0.432 -27.021 1.00 47.91 80 PRO A N 1
ATOM 601 C CA . PRO A 1 80 ? 20.009 0.098 -28.368 1.00 47.91 80 PRO A CA 1
ATOM 602 C C . PRO A 1 80 ? 21.285 -0.466 -28.959 1.00 47.91 80 PRO A C 1
ATOM 604 O O . PRO A 1 80 ? 22.340 -0.383 -28.317 1.00 47.91 80 PRO A O 1
ATOM 607 N N . ILE A 1 81 ? 21.164 -1.178 -30.077 1.00 55.59 81 ILE A N 1
ATOM 608 C CA . ILE A 1 81 ? 22.338 -1.562 -30.827 1.00 55.59 81 ILE A CA 1
ATOM 609 C C . ILE A 1 81 ? 22.898 -0.203 -31.219 1.00 55.59 81 ILE A C 1
ATOM 611 O O . ILE A 1 81 ? 22.516 0.391 -32.224 1.00 55.59 81 ILE A O 1
ATOM 615 N N . VAL A 1 82 ? 23.747 0.349 -30.353 1.00 49.28 82 VAL A N 1
ATOM 616 C CA . VAL A 1 82 ? 24.781 1.273 -30.722 1.00 49.28 82 VAL A CA 1
ATOM 617 C C . VAL A 1 82 ? 25.618 0.374 -31.596 1.00 49.28 82 VAL A C 1
ATOM 619 O O . VAL A 1 82 ? 26.556 -0.278 -31.150 1.00 49.28 82 VAL A O 1
ATOM 622 N N . HIS A 1 83 ? 25.198 0.267 -32.855 1.00 50.84 83 HIS A N 1
ATOM 623 C CA . HIS A 1 83 ? 26.158 0.125 -33.906 1.00 50.84 83 HIS A CA 1
ATOM 624 C C . HIS A 1 83 ? 27.131 1.263 -33.591 1.00 50.84 83 HIS A C 1
ATOM 626 O O . HIS A 1 83 ? 26.708 2.427 -33.635 1.00 50.84 83 HIS A O 1
ATOM 632 N N . PRO A 1 84 ? 28.383 0.983 -33.171 1.00 52.25 84 PRO A N 1
ATOM 633 C CA . PRO A 1 84 ? 29.399 2.012 -33.307 1.00 52.25 84 PRO A CA 1
ATOM 634 C C . PRO A 1 84 ? 29.226 2.552 -34.731 1.00 52.25 84 PRO A C 1
ATOM 636 O O . PRO A 1 84 ? 28.912 1.732 -35.608 1.00 52.25 84 PRO A O 1
ATOM 639 N N . PRO A 1 85 ? 29.314 3.878 -34.973 1.00 47.59 85 PRO A N 1
ATOM 640 C CA . PRO A 1 85 ? 29.277 4.374 -36.342 1.00 47.59 85 PRO A CA 1
ATOM 641 C C . PRO A 1 85 ? 30.206 3.461 -37.123 1.00 47.59 85 PRO A C 1
ATOM 643 O O . PRO A 1 85 ? 31.367 3.304 -36.727 1.00 47.59 85 PRO A O 1
ATOM 646 N N . ALA A 1 86 ? 29.634 2.725 -38.086 1.00 55.28 86 ALA A N 1
ATOM 647 C CA . ALA A 1 86 ? 30.405 1.765 -38.849 1.00 55.28 86 ALA A CA 1
ATOM 648 C C . ALA A 1 86 ? 31.653 2.532 -39.287 1.00 55.28 86 ALA A C 1
ATOM 650 O O . ALA A 1 86 ? 31.493 3.684 -39.715 1.00 55.28 86 ALA A O 1
ATOM 651 N N . PRO A 1 87 ? 32.876 2.002 -39.089 1.00 53.28 87 PRO A N 1
ATOM 652 C CA . PRO A 1 87 ? 34.030 2.657 -39.672 1.00 53.28 87 PRO A CA 1
ATOM 653 C C . PRO A 1 87 ? 33.653 2.839 -41.133 1.00 53.28 87 PRO A C 1
ATOM 655 O O . PRO A 1 87 ? 33.329 1.848 -41.786 1.00 53.28 87 PRO A O 1
ATOM 658 N N . THR A 1 88 ? 33.537 4.090 -41.592 1.00 57.34 88 THR A N 1
ATOM 659 C CA . THR A 1 88 ? 33.253 4.380 -42.992 1.00 57.34 88 THR A CA 1
ATOM 660 C C . THR A 1 88 ? 34.385 3.716 -43.747 1.00 57.34 88 THR A C 1
ATOM 662 O O . THR A 1 88 ? 35.489 4.255 -43.820 1.00 57.34 88 THR A O 1
ATOM 665 N N . THR A 1 89 ? 34.147 2.498 -44.221 1.00 56.28 89 THR A N 1
ATOM 666 C CA . THR A 1 89 ? 35.047 1.803 -45.114 1.00 56.28 89 THR A CA 1
ATOM 667 C C . THR A 1 89 ? 35.140 2.728 -46.299 1.00 56.28 89 THR A C 1
ATOM 669 O O . THR A 1 89 ? 34.131 3.023 -46.944 1.00 56.28 89 THR A O 1
ATOM 672 N N . ALA A 1 90 ? 36.331 3.278 -46.525 1.00 58.81 90 ALA A N 1
ATOM 673 C CA . ALA A 1 90 ? 36.568 4.055 -47.720 1.00 58.81 90 ALA A CA 1
ATOM 674 C C . ALA A 1 90 ? 36.099 3.202 -48.915 1.00 58.81 90 ALA A C 1
ATOM 676 O O . ALA A 1 90 ? 36.287 1.983 -48.887 1.00 58.81 90 ALA A O 1
ATOM 677 N N . PRO A 1 91 ? 35.519 3.790 -49.972 1.00 59.12 91 PRO A N 1
ATOM 678 C CA . PRO A 1 91 ? 35.009 3.034 -51.125 1.00 59.12 91 PRO A CA 1
ATOM 679 C C . PRO A 1 91 ? 36.060 2.088 -51.747 1.00 59.12 91 PRO A C 1
ATOM 681 O O . PRO A 1 91 ? 35.726 1.096 -52.391 1.00 59.12 91 PRO A O 1
ATOM 684 N N . ALA A 1 92 ? 37.348 2.353 -51.505 1.00 59.69 92 ALA A N 1
ATOM 685 C CA . ALA A 1 92 ? 38.466 1.493 -51.878 1.00 59.69 92 ALA A CA 1
ATOM 686 C C . ALA A 1 92 ? 38.521 0.141 -51.134 1.00 59.69 92 ALA A C 1
AT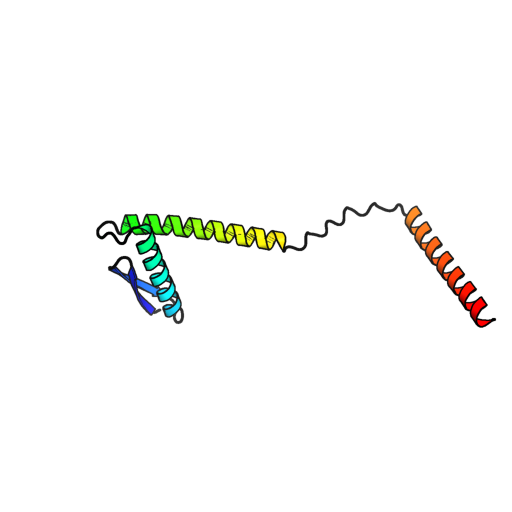OM 688 O O . ALA A 1 92 ? 39.061 -0.816 -51.683 1.00 59.69 92 ALA A O 1
ATOM 689 N N . ASP A 1 93 ? 38.007 0.041 -49.908 1.00 68.00 93 ASP A N 1
ATOM 690 C CA . ASP A 1 93 ? 38.009 -1.205 -49.132 1.00 68.00 93 ASP A CA 1
ATOM 691 C C . ASP A 1 93 ? 36.813 -2.096 -49.480 1.00 68.00 93 ASP A C 1
ATOM 693 O O . ASP A 1 93 ? 36.966 -3.312 -49.566 1.00 68.00 93 ASP A O 1
ATOM 697 N N . GLU A 1 94 ? 35.663 -1.508 -49.812 1.00 73.06 94 GLU A N 1
ATOM 698 C CA . GLU A 1 94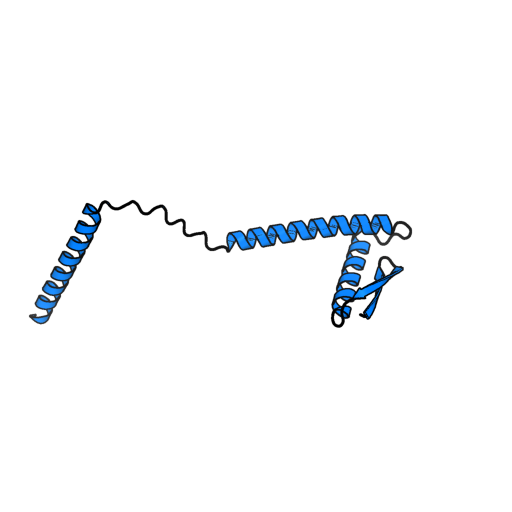 ? 34.502 -2.245 -50.328 1.00 73.06 94 GLU A CA 1
ATOM 699 C C . GLU A 1 94 ? 34.815 -2.917 -51.677 1.00 73.06 94 GLU A C 1
ATOM 701 O O . GLU A 1 94 ? 34.568 -4.112 -51.854 1.00 73.06 94 GLU A O 1
ATOM 706 N N . ALA A 1 95 ? 35.485 -2.204 -52.591 1.00 73.00 95 ALA A N 1
ATOM 707 C CA . ALA A 1 95 ? 35.926 -2.766 -53.870 1.00 73.00 95 ALA A CA 1
ATOM 708 C C . ALA A 1 95 ? 36.890 -3.961 -53.708 1.00 73.00 95 ALA A C 1
ATOM 710 O O . ALA A 1 95 ? 36.829 -4.921 -54.479 1.00 73.00 95 ALA A O 1
ATOM 711 N N . LYS A 1 96 ? 37.761 -3.942 -52.687 1.00 74.62 96 LYS A N 1
ATOM 712 C CA . LYS A 1 96 ? 38.666 -5.067 -52.387 1.00 74.62 96 LYS A CA 1
ATOM 713 C C . LYS A 1 96 ? 37.911 -6.282 -51.857 1.00 74.62 96 LYS A C 1
ATOM 715 O O . LYS A 1 96 ? 38.268 -7.404 -52.208 1.00 74.62 96 LYS A O 1
ATOM 720 N N . VAL A 1 97 ? 36.885 -6.075 -51.028 1.00 83.75 97 VAL A N 1
ATOM 721 C CA . VAL A 1 97 ? 36.056 -7.166 -50.491 1.00 83.75 97 VAL A CA 1
ATOM 722 C C . VAL A 1 97 ? 35.279 -7.847 -51.615 1.00 83.75 97 VAL A C 1
ATOM 724 O O . VAL A 1 97 ? 35.315 -9.072 -51.710 1.00 83.75 97 VAL A O 1
ATOM 727 N N . VAL A 1 98 ? 34.664 -7.076 -52.516 1.00 87.25 98 VAL A N 1
ATOM 728 C CA . VAL A 1 98 ? 33.965 -7.625 -53.691 1.00 87.25 98 VAL A CA 1
ATOM 729 C C . VAL A 1 98 ? 34.926 -8.439 -54.567 1.00 87.25 98 VAL A C 1
ATOM 731 O O . VAL A 1 98 ? 34.645 -9.593 -54.882 1.00 87.25 98 VAL A O 1
ATOM 734 N N . ALA A 1 99 ? 36.114 -7.903 -54.868 1.00 85.25 99 ALA A N 1
ATOM 735 C CA . ALA A 1 99 ? 37.121 -8.621 -55.652 1.00 85.25 99 ALA A CA 1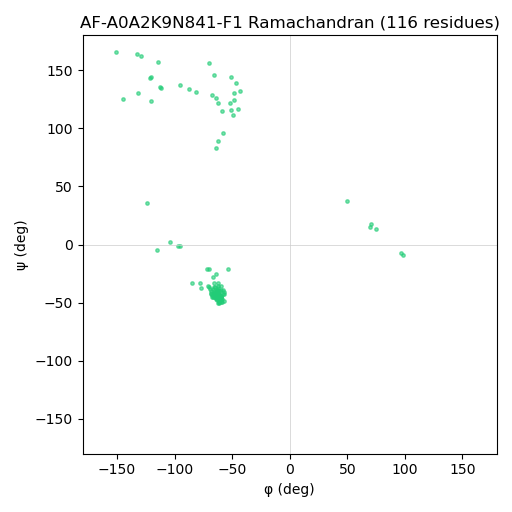
ATOM 736 C C . ALA A 1 99 ? 37.616 -9.913 -54.966 1.00 85.25 99 ALA A C 1
ATOM 738 O O . ALA A 1 99 ? 37.892 -10.916 -55.635 1.00 85.25 99 ALA A O 1
ATOM 739 N N . ALA A 1 100 ? 37.730 -9.912 -53.634 1.00 88.75 100 ALA A N 1
ATOM 740 C CA . ALA A 1 100 ? 38.117 -11.092 -52.868 1.00 88.75 100 ALA A CA 1
ATOM 741 C C . ALA A 1 100 ? 37.035 -12.185 -52.903 1.00 88.75 100 ALA A C 1
ATOM 743 O O . ALA A 1 100 ? 37.371 -13.362 -53.061 1.00 88.75 100 ALA A O 1
ATOM 744 N N . VAL A 1 101 ? 35.754 -11.806 -52.815 1.00 93.12 101 VAL A N 1
ATOM 745 C CA . VAL A 1 101 ? 34.616 -12.733 -52.932 1.00 93.12 101 VAL A CA 1
ATOM 746 C C . VAL A 1 101 ? 34.561 -13.354 -54.329 1.00 93.12 101 VAL A C 1
ATOM 748 O O . VAL A 1 101 ? 34.494 -14.578 -54.433 1.00 93.12 101 VAL A O 1
ATOM 751 N N . ASP A 1 102 ? 34.707 -12.556 -55.391 1.00 91.88 102 ASP A N 1
ATOM 752 C CA . ASP A 1 102 ? 34.742 -13.060 -56.774 1.00 91.88 102 ASP A CA 1
ATOM 753 C C . ASP A 1 102 ? 35.903 -14.035 -57.006 1.00 91.88 102 ASP A C 1
ATOM 755 O O . ASP A 1 102 ? 35.766 -15.060 -57.677 1.00 91.88 102 ASP A O 1
ATOM 759 N N . THR A 1 103 ? 37.070 -13.734 -56.432 1.00 93.94 103 THR A N 1
ATOM 760 C CA . THR A 1 103 ? 38.245 -14.608 -56.531 1.00 93.94 103 THR A CA 1
ATOM 761 C C . THR A 1 103 ? 38.007 -15.938 -55.818 1.00 93.94 103 THR A C 1
ATOM 763 O O . THR A 1 103 ? 38.410 -16.990 -56.316 1.00 93.94 103 THR A O 1
ATOM 766 N N . LEU A 1 104 ? 37.351 -15.916 -54.656 1.00 93.31 104 LEU A N 1
ATOM 767 C CA . LEU A 1 104 ? 37.023 -17.132 -53.920 1.00 93.31 104 LEU A CA 1
ATOM 768 C C . LEU A 1 104 ? 35.971 -17.971 -54.654 1.00 93.31 104 LEU A C 1
ATOM 770 O O . LEU A 1 104 ? 36.146 -19.184 -54.750 1.00 93.31 104 LEU A O 1
ATOM 774 N N . ALA A 1 105 ? 34.937 -17.336 -55.209 1.00 95.00 105 ALA A N 1
ATOM 775 C CA . ALA A 1 105 ? 33.912 -18.006 -56.006 1.00 95.00 105 ALA A CA 1
ATOM 776 C C . ALA A 1 105 ? 34.534 -18.757 -57.195 1.00 95.00 105 ALA A C 1
ATOM 778 O O . ALA A 1 105 ? 34.336 -19.963 -57.325 1.00 95.00 105 ALA A O 1
ATOM 779 N N . LYS A 1 106 ? 35.414 -18.096 -57.962 1.00 94.31 106 LYS A N 1
ATOM 780 C CA . LYS A 1 106 ? 36.158 -18.735 -59.065 1.00 94.31 106 LYS A CA 1
ATOM 781 C C . LYS A 1 106 ? 36.986 -19.933 -58.611 1.00 94.31 106 LYS A C 1
ATOM 783 O O . LYS A 1 106 ? 37.011 -20.963 -59.272 1.00 94.31 106 LYS A O 1
ATOM 788 N N . ARG A 1 107 ? 37.650 -19.834 -57.455 1.00 94.81 107 ARG A N 1
ATOM 789 C CA . ARG A 1 107 ? 38.422 -20.961 -56.907 1.00 94.81 107 ARG A CA 1
ATOM 790 C C . ARG A 1 107 ? 37.535 -22.145 -56.533 1.00 94.81 107 ARG A C 1
ATOM 792 O O . ARG A 1 107 ? 37.970 -23.282 -56.689 1.00 94.81 107 ARG A O 1
ATOM 799 N N . ILE A 1 108 ? 36.334 -21.893 -56.014 1.00 94.81 108 ILE A N 1
ATOM 800 C CA . ILE A 1 108 ? 35.366 -22.949 -55.693 1.00 94.81 108 ILE A CA 1
ATOM 801 C C . ILE A 1 108 ? 34.892 -23.626 -56.981 1.00 94.81 108 ILE A C 1
ATOM 803 O O . ILE A 1 108 ? 34.899 -24.853 -57.043 1.00 94.81 108 ILE A O 1
ATOM 807 N N . GLU A 1 109 ? 34.564 -22.850 -58.014 1.00 94.62 109 GLU A N 1
ATOM 808 C CA . GLU A 1 109 ? 34.177 -23.367 -59.332 1.00 94.62 109 GLU A CA 1
ATOM 809 C C . GLU A 1 109 ? 35.291 -24.216 -59.963 1.00 94.62 109 GLU A C 1
ATOM 811 O O . GLU A 1 109 ? 35.035 -25.332 -60.410 1.00 94.62 109 GLU A O 1
ATOM 816 N N . ASP A 1 110 ? 36.544 -23.756 -59.916 1.00 94.38 110 ASP A N 1
ATOM 817 C CA . ASP A 1 110 ? 37.693 -24.511 -60.428 1.00 94.38 110 ASP A CA 1
ATOM 818 C C . ASP A 1 110 ? 37.912 -25.832 -59.676 1.00 94.38 110 ASP A C 1
ATOM 820 O O . ASP A 1 110 ? 38.263 -26.852 -60.279 1.00 94.38 110 ASP A O 1
ATOM 824 N N . ILE A 1 111 ? 37.723 -25.837 -58.352 1.00 94.19 111 ILE A N 1
ATOM 825 C CA . ILE A 1 111 ? 37.823 -27.054 -57.536 1.00 94.19 111 ILE A CA 1
ATOM 826 C C . ILE A 1 111 ? 36.677 -28.010 -57.874 1.00 94.19 111 ILE A C 1
ATOM 828 O O . ILE A 1 111 ? 36.935 -29.195 -58.084 1.00 94.19 111 ILE A O 1
ATOM 832 N N . ALA A 1 112 ? 35.445 -27.512 -57.979 1.00 93.31 112 ALA A N 1
ATOM 833 C CA . ALA A 1 112 ? 34.286 -28.314 -58.361 1.00 93.31 112 ALA A CA 1
ATOM 834 C C . ALA A 1 112 ? 34.483 -28.944 -59.750 1.00 93.31 112 ALA A C 1
ATOM 836 O O . ALA A 1 112 ? 34.390 -30.161 -59.894 1.00 93.31 112 ALA A O 1
ATOM 837 N N . ALA A 1 113 ? 34.915 -28.157 -60.739 1.00 92.69 113 ALA A N 1
ATOM 838 C CA . ALA A 1 113 ? 35.203 -28.640 -62.087 1.00 92.69 113 ALA A CA 1
ATOM 839 C C . ALA A 1 113 ? 36.374 -29.639 -62.139 1.00 92.69 113 ALA A C 1
ATOM 841 O O . ALA A 1 113 ? 36.489 -30.422 -63.084 1.00 92.69 113 ALA A O 1
ATOM 842 N N . ARG A 1 114 ? 37.305 -29.600 -61.177 1.00 91.81 114 ARG A N 1
ATOM 843 C CA . ARG A 1 114 ? 38.361 -30.618 -61.042 1.00 91.81 114 ARG A CA 1
ATOM 844 C C . ARG A 1 114 ? 37.836 -31.907 -60.422 1.00 91.81 114 ARG A C 1
ATOM 846 O O . ARG A 1 114 ? 38.276 -32.966 -60.848 1.00 91.81 114 ARG A O 1
ATOM 853 N N . LEU A 1 115 ? 36.928 -31.816 -59.453 1.00 87.19 115 LEU A N 1
ATOM 854 C CA . LEU A 1 115 ? 36.304 -32.979 -58.822 1.00 87.19 115 LEU A CA 1
ATOM 855 C C . LEU A 1 115 ? 35.348 -33.707 -59.772 1.00 87.19 115 LEU A C 1
ATOM 857 O O . LEU A 1 115 ? 35.324 -34.925 -59.762 1.00 87.19 115 LEU A O 1
ATOM 861 N N . GLU A 1 116 ? 34.618 -32.994 -60.628 1.00 87.06 116 GLU A N 1
ATOM 862 C CA . GLU A 1 116 ? 33.736 -33.614 -61.633 1.00 87.06 116 GLU A CA 1
ATOM 863 C C . GLU A 1 116 ? 34.493 -34.326 -62.764 1.00 87.06 116 GLU A C 1
ATOM 865 O O . GLU A 1 116 ? 33.933 -35.175 -63.454 1.00 87.06 116 GLU A O 1
ATOM 870 N N . ARG A 1 117 ? 35.764 -33.966 -62.983 1.00 81.81 117 ARG A N 1
ATOM 871 C CA . ARG A 1 117 ? 36.639 -34.587 -63.990 1.00 81.81 117 ARG A CA 1
ATOM 872 C C . ARG A 1 117 ? 37.524 -35.707 -63.425 1.00 81.81 117 ARG A C 1
ATOM 874 O O . ARG A 1 117 ? 38.309 -36.265 -64.192 1.00 81.81 117 ARG A O 1
ATOM 881 N N . ALA A 1 118 ? 37.438 -35.984 -62.123 1.00 61.31 118 ALA A N 1
ATOM 882 C CA . ALA A 1 118 ? 38.150 -37.059 -61.430 1.00 61.31 118 ALA A CA 1
ATOM 883 C C . ALA A 1 118 ? 37.246 -38.288 -61.270 1.00 61.31 118 ALA A C 1
ATOM 885 O O . ALA A 1 118 ? 37.789 -39.410 -61.375 1.00 61.31 118 ALA A O 1
#

Foldseek 3Di:
DDKAWDDALRDIDIDDDDPPCRVVVRVVRVVLRVQLCVVPVSDPPCRVVSSVVSVVVVVVVVVVVVVVVVVVVVVVPPPPPPPPPPPPPDVVNVVVVVVVVVVVVVVVVVVVVVVVVD

Secondary structure (DSSP, 8-state):
-EEEEEEETTEEEEEEE-TT-HHHHHHHHHHHHHHHHHHHTT-TT-HHHHHHHHHHHHHHHHHHHHHHHHHHHHHSS-------------HHHHHHHHHHHHHHHHHHHHHHHHHTT-

Mean predicted aligned error: 15.55 Å

Nearest PDB structures (foldseek):
  1t3u-assembly1_D  TM=6.651E-01  e=8.894E-03  Pseudomonas aeruginosa PAO1
  4p1m-assembly1_A-2  TM=6.804E-01  e=1.832E-02  Escherichia coli
  1t3u-assembly1_C  TM=5.395E-01  e=1.014E-02  Pseudomonas aeruginosa PAO1

Solvent-accessible surface area (backbone atoms only — not comparable to full-atom values): 6985 Å² total; per-residue (Å²): 122,44,77,48,77,47,58,48,90,91,38,82,46,76,48,78,42,62,81,89,45,57,66,62,51,52,54,51,42,52,50,52,30,53,51,31,36,72,77,56,70,64,59,84,92,43,63,68,61,43,49,52,54,39,52,53,53,56,49,51,53,52,51,51,53,51,50,50,53,49,51,53,50,61,73,66,42,76,70,76,82,71,65,65,78,68,77,78,67,52,75,73,53,54,55,49,51,54,52,51,51,54,53,51,52,52,52,51,52,55,50,51,60,50,60,77,73,105

Organism: NCBI:txid1612173

pLDDT: mean 85.27, std 14.89, range [47.59, 98.25]